Protein AF-A0A7S2Q567-F1 (afdb_monomer_lite)

Foldseek 3Di:
DVPPLCPQQLLVLQQPAAPVCPVVSVVSNLVSCLVPVVCLVSVVVVVVVCPPCVRGDVSSVVLSVVSVVLLVQLVDPCQLPDADPVRDGPLVVCVVVVHRNSSNVSSVD

pLDDT: mean 85.11, std 14.7, range [43.78, 97.81]

Sequence (109 aa):
SEEGMDSYPLIRACLETNRLNLSSGLEVINLLYNAYPEAIVNAQALFRRGIDNSRFVNGVEDFIVQQLRYAAQASNLQLVRTQDGNGRLPLHHALEEDAPLGAIKLLVQ

Radius of gyration: 14.7 Å; chains: 1; bounding box: 45×24×38 Å

Secondary structure (DSSP, 8-state):
-GGGTTTSHHHHHHHH--TTTHHHHHHHHHHHHHH-GGGHHHHHHHHHTT--GGGS-HHHHHHHHHHHHHHHHHT-HHHHH---TTS--HHHHHHHTT--HHHHHHHH-

Structure (mmCIF, N/CA/C/O backbone):
data_AF-A0A7S2Q567-F1
#
_entry.id   AF-A0A7S2Q567-F1
#
loop_
_atom_site.group_PDB
_atom_site.id
_atom_site.type_symbol
_atom_site.label_atom_id
_atom_site.label_alt_id
_atom_site.label_comp_id
_atom_site.label_asym_id
_atom_site.label_entity_id
_atom_site.label_seq_id
_atom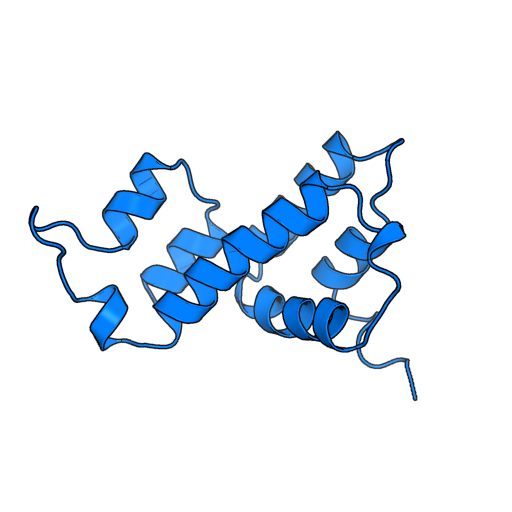_site.pdbx_PDB_ins_code
_atom_site.Cartn_x
_atom_site.Cartn_y
_atom_site.Cartn_z
_atom_site.occupancy
_atom_site.B_iso_or_equiv
_atom_site.auth_seq_id
_atom_site.auth_comp_id
_atom_site.auth_asym_id
_atom_site.auth_atom_id
_atom_site.pdbx_PDB_model_num
ATOM 1 N N . SER A 1 1 ? 25.841 -7.844 6.256 1.00 43.78 1 SER A N 1
ATOM 2 C CA . SER A 1 1 ? 25.501 -8.541 5.002 1.00 43.78 1 SER A CA 1
ATOM 3 C C . SER A 1 1 ? 24.214 -7.934 4.478 1.00 43.78 1 SER A C 1
ATOM 5 O O . SER A 1 1 ? 23.210 -7.973 5.176 1.00 43.78 1 SER A O 1
ATOM 7 N N . GLU A 1 2 ? 24.261 -7.285 3.316 1.00 45.97 2 GLU A N 1
ATOM 8 C CA . GLU A 1 2 ? 23.108 -6.613 2.683 1.00 45.97 2 GLU A CA 1
ATOM 9 C C . GLU A 1 2 ? 22.061 -7.600 2.123 1.00 45.97 2 GLU A C 1
ATOM 11 O O . GLU A 1 2 ? 20.944 -7.206 1.815 1.00 45.97 2 GLU A O 1
ATOM 16 N N . GLU A 1 3 ? 22.370 -8.900 2.119 1.00 45.81 3 GLU A N 1
ATOM 17 C CA . GLU A 1 3 ? 21.567 -9.997 1.548 1.00 45.81 3 GLU A CA 1
ATOM 18 C C . GLU A 1 3 ? 20.214 -10.289 2.236 1.00 45.81 3 GLU A C 1
ATOM 20 O O . GLU A 1 3 ? 19.456 -11.135 1.771 1.00 45.81 3 GLU A O 1
ATOM 25 N N . GLY A 1 4 ? 19.878 -9.617 3.341 1.00 56.69 4 GLY A N 1
ATOM 26 C CA . GLY A 1 4 ? 18.680 -9.939 4.131 1.00 56.69 4 GLY A CA 1
ATOM 27 C C . GLY A 1 4 ? 17.386 -9.217 3.731 1.00 56.69 4 GLY A C 1
ATOM 28 O O . GLY A 1 4 ? 16.321 -9.631 4.180 1.00 56.69 4 GLY A O 1
ATOM 29 N N . MET A 1 5 ? 17.458 -8.132 2.949 1.00 52.12 5 MET A N 1
ATOM 30 C CA . MET A 1 5 ? 16.312 -7.237 2.679 1.00 52.12 5 MET A CA 1
ATOM 31 C C . MET A 1 5 ? 15.845 -7.283 1.212 1.00 52.12 5 MET A C 1
ATOM 33 O O . MET A 1 5 ? 14.647 -7.194 0.952 1.00 52.12 5 MET A O 1
ATOM 37 N N . ASP A 1 6 ? 16.759 -7.552 0.273 1.00 53.62 6 ASP A N 1
ATOM 38 C CA . ASP A 1 6 ? 16.472 -7.771 -1.160 1.00 53.62 6 ASP A CA 1
ATOM 39 C C . ASP A 1 6 ? 15.771 -9.116 -1.455 1.00 53.62 6 ASP A C 1
ATOM 41 O O . ASP A 1 6 ? 15.483 -9.460 -2.611 1.00 53.62 6 ASP A O 1
ATOM 45 N N . SER A 1 7 ? 15.522 -9.901 -0.405 1.00 64.06 7 SER A N 1
ATOM 46 C CA . SER A 1 7 ? 14.850 -11.202 -0.417 1.00 64.06 7 SER A CA 1
ATOM 47 C C . SER A 1 7 ? 13.326 -11.100 -0.299 1.00 64.06 7 SER A C 1
ATOM 49 O O . SER A 1 7 ? 12.637 -12.086 -0.554 1.00 64.06 7 SER A O 1
ATOM 51 N N . TYR A 1 8 ? 12.773 -9.926 0.028 1.00 80.00 8 TYR A N 1
ATOM 52 C CA . TYR A 1 8 ? 11.325 -9.726 0.055 1.00 80.00 8 TYR A CA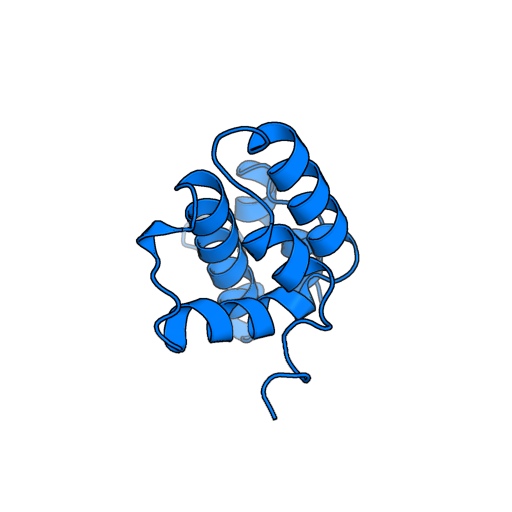 1
ATOM 53 C C . TYR A 1 8 ? 10.803 -9.378 -1.350 1.00 80.00 8 TYR A C 1
ATOM 55 O O . TYR A 1 8 ? 11.203 -8.354 -1.911 1.00 80.00 8 TYR A O 1
ATOM 63 N N . PRO A 1 9 ? 9.874 -10.168 -1.924 1.00 89.94 9 PRO A N 1
ATOM 64 C CA . PRO A 1 9 ? 9.386 -9.950 -3.287 1.00 89.94 9 PRO A CA 1
ATOM 65 C C . PRO A 1 9 ? 8.828 -8.544 -3.535 1.00 89.94 9 PRO A C 1
ATOM 67 O O . PRO A 1 9 ? 9.123 -7.943 -4.563 1.00 89.94 9 PRO A O 1
ATOM 70 N N . LEU A 1 10 ? 8.072 -7.999 -2.573 1.00 90.06 10 LEU A N 1
ATOM 71 C CA . LEU A 1 10 ? 7.507 -6.648 -2.652 1.00 90.06 10 LEU A CA 1
ATOM 72 C C . LEU A 1 10 ? 8.608 -5.580 -2.774 1.00 90.06 10 LEU A C 1
ATOM 74 O O . LEU A 1 10 ? 8.535 -4.703 -3.624 1.00 90.06 10 LEU A O 1
ATOM 78 N N . ILE A 1 11 ? 9.656 -5.699 -1.957 1.00 85.56 11 ILE A N 1
ATOM 79 C CA . ILE A 1 11 ? 10.806 -4.785 -1.918 1.00 85.56 11 ILE A CA 1
ATOM 80 C C . ILE A 1 11 ? 11.549 -4.802 -3.246 1.00 85.56 11 ILE A C 1
ATOM 82 O O . ILE A 1 11 ? 11.809 -3.749 -3.826 1.00 85.56 11 ILE A O 1
ATOM 86 N N . ARG A 1 12 ? 11.826 -6.000 -3.764 1.00 87.12 12 ARG A N 1
ATOM 87 C CA . ARG A 1 12 ? 12.464 -6.169 -5.067 1.00 87.12 12 ARG A CA 1
ATOM 88 C C . ARG A 1 12 ? 11.628 -5.547 -6.185 1.00 87.12 12 ARG A C 1
ATOM 90 O O . ARG A 1 12 ? 12.176 -4.815 -6.999 1.00 87.12 12 ARG A O 1
ATOM 97 N N . ALA A 1 13 ? 10.315 -5.776 -6.203 1.00 91.06 13 ALA A N 1
ATOM 98 C CA . ALA A 1 13 ? 9.434 -5.182 -7.208 1.00 91.06 13 ALA A CA 1
ATOM 99 C C . ALA A 1 13 ? 9.465 -3.643 -7.173 1.00 91.06 13 ALA A C 1
ATOM 101 O O . ALA A 1 13 ? 9.526 -3.009 -8.226 1.00 91.06 13 ALA A O 1
ATOM 102 N N . CYS A 1 14 ? 9.503 -3.040 -5.981 1.00 88.25 14 CYS A N 1
ATOM 103 C CA . CYS A 1 14 ? 9.653 -1.592 -5.835 1.00 88.25 14 CYS A CA 1
ATOM 104 C C . CYS A 1 14 ? 10.986 -1.077 -6.399 1.00 88.25 14 CYS A C 1
ATOM 106 O O . CYS A 1 14 ? 10.993 -0.049 -7.068 1.00 88.25 14 CYS A O 1
ATOM 108 N N . LEU A 1 15 ? 12.096 -1.782 -6.153 1.00 85.00 15 LEU A N 1
ATOM 109 C CA . LEU A 1 15 ? 13.434 -1.385 -6.617 1.00 85.00 15 LEU A CA 1
ATOM 110 C C . LEU A 1 15 ? 13.627 -1.542 -8.136 1.00 85.00 15 LEU A C 1
ATOM 112 O O . LEU A 1 15 ? 14.356 -0.761 -8.743 1.00 85.00 15 LEU A O 1
ATOM 116 N N . GLU A 1 16 ? 12.983 -2.538 -8.747 1.00 88.12 16 GLU A N 1
ATOM 117 C CA . GLU A 1 16 ? 13.072 -2.823 -10.191 1.00 88.12 16 GLU A CA 1
ATOM 118 C C . GLU A 1 16 ? 12.115 -1.961 -11.038 1.00 88.12 16 GLU A C 1
ATOM 120 O O . GLU A 1 16 ? 12.269 -1.835 -12.262 1.00 88.12 16 GLU A O 1
ATOM 125 N N . THR A 1 17 ? 11.110 -1.353 -10.401 1.00 89.56 17 THR A N 1
ATOM 126 C CA . THR A 1 17 ? 10.144 -0.491 -11.085 1.00 89.56 17 THR A CA 1
ATOM 127 C C . THR A 1 17 ? 10.761 0.874 -11.384 1.00 89.56 17 THR A C 1
ATOM 129 O O . THR A 1 17 ? 11.216 1.596 -10.502 1.00 89.56 17 THR A O 1
ATOM 132 N N . ASN A 1 18 ? 10.744 1.251 -12.657 1.00 88.12 18 ASN A N 1
ATOM 133 C CA . ASN A 1 18 ? 11.291 2.489 -13.188 1.00 88.12 18 ASN A CA 1
ATOM 134 C C . ASN A 1 18 ? 10.320 3.127 -14.199 1.00 88.12 18 ASN A C 1
ATOM 136 O O . ASN A 1 18 ? 9.217 2.639 -14.443 1.00 88.12 18 ASN A O 1
ATOM 140 N N . ARG A 1 19 ? 10.709 4.265 -14.789 1.00 87.25 19 ARG A N 1
ATOM 141 C CA . ARG A 1 19 ? 9.806 5.059 -15.645 1.00 87.25 19 ARG A CA 1
ATOM 142 C C . ARG A 1 19 ? 9.303 4.293 -16.874 1.00 87.25 19 ARG A C 1
ATOM 144 O O . ARG A 1 19 ? 8.224 4.607 -17.360 1.00 87.25 19 ARG A O 1
ATOM 151 N N . LEU A 1 20 ? 10.059 3.311 -17.368 1.00 90.44 20 LEU A N 1
ATOM 152 C CA . LEU A 1 20 ? 9.718 2.555 -18.576 1.00 90.44 20 LEU A CA 1
ATOM 153 C C . LEU A 1 20 ? 8.697 1.442 -18.317 1.00 90.44 20 LEU A C 1
ATOM 155 O O . LEU A 1 20 ? 8.006 1.033 -19.243 1.00 90.44 20 LEU A O 1
ATOM 159 N N . ASN A 1 21 ? 8.601 0.948 -17.080 1.00 92.69 21 ASN A N 1
ATOM 160 C CA . ASN A 1 21 ? 7.736 -0.175 -16.710 1.00 92.69 21 ASN A CA 1
ATOM 161 C C . ASN A 1 21 ? 6.775 0.168 -15.558 1.00 92.69 21 A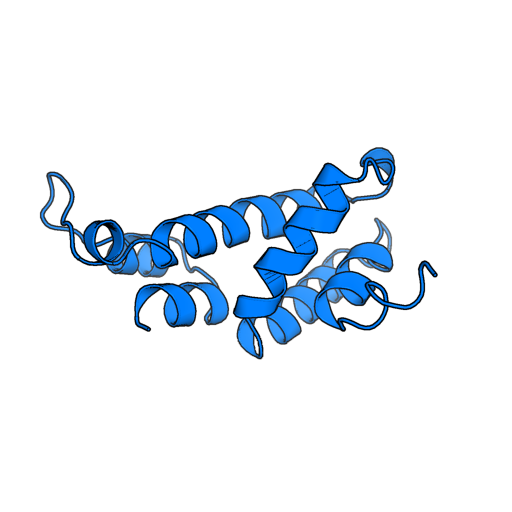SN A C 1
ATOM 163 O O . ASN A 1 21 ? 6.237 -0.746 -14.937 1.00 92.69 21 ASN A O 1
ATOM 167 N N . LEU A 1 22 ? 6.535 1.460 -15.290 1.00 91.12 22 LEU A N 1
ATOM 168 C CA . LEU A 1 22 ? 5.777 1.931 -14.126 1.00 91.12 22 LEU A CA 1
ATOM 169 C C . LEU A 1 22 ? 4.409 1.253 -13.984 1.00 91.12 22 LEU A C 1
ATOM 171 O O . LEU A 1 22 ? 4.093 0.772 -12.904 1.00 91.12 22 LEU A O 1
ATOM 175 N N . SER A 1 23 ? 3.620 1.182 -15.062 1.00 93.69 23 SER A N 1
ATOM 176 C CA . SER A 1 23 ? 2.272 0.589 -15.018 1.00 93.69 23 SER A CA 1
ATOM 177 C C . SER A 1 23 ? 2.318 -0.880 -14.593 1.00 93.69 23 SER A C 1
ATOM 179 O O . SER A 1 23 ? 1.729 -1.256 -13.585 1.00 93.69 23 SER A O 1
ATOM 181 N N . SER A 1 24 ? 3.092 -1.700 -15.308 1.00 96.19 24 SER A N 1
ATOM 182 C CA . SER A 1 24 ? 3.266 -3.122 -14.988 1.00 96.19 24 SER A CA 1
ATOM 183 C C . SER A 1 24 ? 3.942 -3.344 -13.632 1.00 96.19 24 SER A C 1
ATOM 185 O O . SER A 1 24 ? 3.630 -4.299 -12.927 1.00 96.19 24 SER A O 1
ATOM 187 N N . GLY A 1 25 ? 4.864 -2.460 -13.244 1.00 95.12 25 GLY A N 1
ATOM 188 C CA . GLY A 1 25 ? 5.537 -2.511 -11.952 1.00 95.12 25 GLY A CA 1
ATOM 189 C C . GLY A 1 25 ? 4.557 -2.283 -10.806 1.00 95.12 25 GLY A C 1
ATOM 190 O O . GLY A 1 25 ? 4.526 -3.075 -9.868 1.00 95.12 25 GLY A O 1
ATOM 191 N N . LEU A 1 26 ? 3.688 -1.273 -10.916 1.00 94.62 26 LEU A N 1
ATOM 192 C CA . LEU A 1 26 ? 2.629 -1.014 -9.940 1.00 94.62 26 LEU A CA 1
ATOM 193 C C . LEU A 1 26 ? 1.621 -2.163 -9.852 1.00 94.62 26 LEU A C 1
ATOM 195 O O . LEU A 1 26 ? 1.203 -2.506 -8.750 1.00 94.62 26 LEU A O 1
ATOM 199 N N . GLU A 1 27 ? 1.273 -2.805 -10.969 1.00 96.81 27 GLU A N 1
ATOM 200 C CA . GLU A 1 27 ? 0.421 -4.003 -10.955 1.00 96.81 27 GLU A CA 1
ATOM 201 C C . GLU A 1 27 ? 1.059 -5.149 -10.157 1.00 96.81 27 GLU A C 1
ATOM 203 O O . GLU A 1 27 ? 0.406 -5.748 -9.298 1.00 96.81 27 GLU A O 1
ATOM 208 N N . VAL A 1 28 ? 2.348 -5.422 -10.382 1.00 96.75 28 VAL A N 1
ATOM 209 C CA . VAL A 1 28 ? 3.094 -6.456 -9.648 1.00 96.75 28 VAL A CA 1
ATOM 210 C C . VAL A 1 28 ? 3.227 -6.099 -8.167 1.00 96.75 28 VAL A C 1
ATOM 212 O O . VAL A 1 28 ? 2.984 -6.948 -7.309 1.00 96.75 28 VAL A O 1
ATOM 215 N N . ILE A 1 29 ? 3.567 -4.847 -7.849 1.00 94.81 29 ILE A N 1
ATOM 216 C CA . ILE A 1 29 ? 3.657 -4.343 -6.472 1.00 94.81 29 ILE A CA 1
ATOM 217 C C . ILE A 1 29 ? 2.310 -4.513 -5.761 1.00 94.81 29 ILE A C 1
ATOM 219 O O . ILE A 1 29 ? 2.264 -5.058 -4.657 1.00 94.81 29 ILE A O 1
ATOM 223 N N . ASN A 1 30 ? 1.210 -4.116 -6.404 1.00 96.38 30 ASN A N 1
ATOM 224 C CA . ASN A 1 30 ? -0.135 -4.247 -5.856 1.00 96.38 30 ASN A CA 1
ATOM 225 C C . ASN A 1 30 ? -0.512 -5.717 -5.626 1.00 96.38 30 ASN A C 1
ATOM 227 O O . ASN A 1 30 ? -1.054 -6.061 -4.577 1.00 96.38 30 ASN A O 1
ATOM 231 N N . LEU A 1 31 ? -0.184 -6.611 -6.564 1.00 97.81 31 LEU A N 1
ATOM 232 C CA . LEU A 1 31 ? -0.435 -8.046 -6.422 1.00 97.81 31 LEU A CA 1
ATOM 233 C C . LEU A 1 31 ? 0.322 -8.645 -5.229 1.00 97.81 31 LEU A C 1
ATOM 235 O O . LEU A 1 31 ? -0.269 -9.362 -4.420 1.00 97.81 31 LEU A O 1
ATOM 239 N N . LEU A 1 32 ? 1.609 -8.319 -5.084 1.00 95.94 32 LEU A N 1
ATOM 240 C CA . LEU A 1 32 ? 2.437 -8.801 -3.975 1.00 95.94 32 LEU A CA 1
ATOM 241 C C . LEU A 1 32 ? 1.971 -8.232 -2.632 1.00 95.94 32 LEU A C 1
ATOM 243 O O . LEU A 1 32 ? 1.905 -8.969 -1.648 1.00 95.94 32 LEU A O 1
ATOM 247 N N . TYR A 1 33 ? 1.589 -6.955 -2.598 1.00 95.62 33 TYR A N 1
ATOM 248 C CA . TYR A 1 33 ? 1.018 -6.319 -1.412 1.00 95.62 33 TYR A CA 1
ATOM 249 C C . TYR A 1 33 ? -0.323 -6.947 -1.012 1.00 95.62 33 TYR A C 1
ATOM 251 O O . TYR A 1 33 ? -0.540 -7.255 0.156 1.00 95.62 33 TYR A O 1
ATOM 259 N N . ASN A 1 34 ? -1.210 -7.217 -1.972 1.00 96.62 34 ASN A N 1
ATOM 260 C CA . ASN A 1 34 ? -2.491 -7.875 -1.704 1.00 96.62 34 ASN A CA 1
ATOM 261 C C . ASN A 1 34 ? -2.322 -9.303 -1.167 1.00 96.62 34 ASN A C 1
ATOM 263 O O . ASN A 1 34 ? -3.177 -9.776 -0.409 1.00 96.62 34 ASN A O 1
ATOM 267 N N . ALA A 1 35 ? -1.248 -9.995 -1.554 1.00 95.62 35 ALA A N 1
ATOM 268 C CA . ALA A 1 35 ? -0.921 -11.327 -1.058 1.00 95.62 35 ALA A CA 1
ATOM 269 C C . ALA A 1 35 ? -0.326 -11.296 0.361 1.00 95.62 35 ALA A C 1
ATOM 271 O O . ALA A 1 35 ? -0.759 -12.085 1.200 1.00 95.62 35 ALA A O 1
ATOM 272 N N . TYR A 1 36 ? 0.608 -10.375 0.629 1.00 93.50 36 TYR A N 1
ATOM 273 C CA . TYR A 1 36 ? 1.376 -10.293 1.879 1.00 93.50 36 TYR A CA 1
ATOM 274 C C . TYR A 1 36 ? 1.508 -8.839 2.370 1.00 93.50 36 TYR A C 1
ATOM 276 O O . TYR A 1 36 ? 2.590 -8.245 2.275 1.00 93.50 36 TYR A O 1
ATOM 284 N N . PRO A 1 37 ? 0.424 -8.225 2.873 1.00 93.75 37 PRO A N 1
ATOM 285 C CA . PRO A 1 37 ? 0.412 -6.798 3.180 1.00 93.75 37 PRO A CA 1
ATOM 286 C C . PRO A 1 37 ? 1.349 -6.404 4.326 1.00 93.75 37 PRO A C 1
ATOM 288 O O . PRO A 1 37 ? 1.861 -5.288 4.341 1.00 93.75 37 PRO A O 1
ATOM 291 N N . GLU A 1 38 ? 1.653 -7.317 5.247 1.00 90.19 38 GLU A N 1
ATOM 292 C CA . GLU A 1 38 ? 2.565 -7.102 6.374 1.00 90.19 38 GLU A CA 1
ATOM 293 C C . GLU A 1 38 ? 4.002 -6.801 5.908 1.00 90.19 38 GLU A C 1
ATOM 295 O O . GLU A 1 38 ? 4.762 -6.119 6.601 1.00 90.19 38 GLU A O 1
ATOM 300 N N . ALA A 1 39 ? 4.372 -7.233 4.694 1.00 88.81 39 ALA A N 1
ATOM 301 C CA . ALA A 1 39 ? 5.683 -6.962 4.105 1.00 88.81 39 ALA A CA 1
ATOM 302 C C . ALA A 1 39 ? 5.945 -5.460 3.883 1.00 88.81 39 ALA A C 1
ATOM 304 O O . ALA A 1 39 ? 7.105 -5.053 3.768 1.00 88.81 39 ALA A O 1
ATOM 305 N N . ILE A 1 40 ? 4.900 -4.621 3.870 1.00 89.44 40 ILE A N 1
ATOM 306 C CA . ILE A 1 40 ? 5.026 -3.169 3.701 1.00 89.44 40 ILE A CA 1
ATOM 307 C C . ILE A 1 40 ? 5.839 -2.511 4.823 1.00 89.44 40 ILE A C 1
ATOM 309 O O . ILE A 1 40 ? 6.538 -1.529 4.585 1.00 89.44 40 ILE A O 1
ATOM 313 N N . VAL A 1 41 ? 5.828 -3.079 6.035 1.00 82.75 41 VAL A N 1
ATOM 314 C CA . VAL A 1 41 ? 6.599 -2.554 7.175 1.00 82.75 41 VAL A CA 1
ATOM 315 C C . VAL A 1 41 ? 8.103 -2.631 6.896 1.00 82.75 41 VAL A C 1
ATOM 317 O O . VAL A 1 41 ? 8.853 -1.725 7.256 1.00 82.75 41 VAL A O 1
ATOM 320 N N . ASN A 1 42 ? 8.545 -3.655 6.159 1.00 77.25 42 ASN A N 1
ATOM 321 C CA . ASN A 1 42 ? 9.931 -3.765 5.706 1.00 77.25 42 ASN A CA 1
ATOM 322 C C . ASN A 1 42 ? 10.246 -2.769 4.579 1.00 77.25 42 ASN A C 1
ATOM 324 O O . ASN A 1 42 ? 11.381 -2.309 4.474 1.00 77.25 42 ASN A O 1
ATOM 328 N N . ALA A 1 43 ? 9.250 -2.366 3.780 1.00 70.81 43 ALA A N 1
ATOM 329 C CA . ALA A 1 43 ? 9.423 -1.340 2.749 1.00 70.81 43 ALA A CA 1
ATOM 330 C C . ALA A 1 43 ? 9.720 0.029 3.356 1.00 70.81 43 ALA A C 1
ATOM 332 O O . ALA A 1 43 ? 10.543 0.766 2.824 1.00 70.81 43 ALA A O 1
ATOM 333 N N . GLN A 1 44 ? 9.163 0.330 4.532 1.00 66.62 44 GLN A N 1
ATOM 334 C CA . GLN A 1 44 ? 9.519 1.530 5.291 1.00 66.62 44 GLN A CA 1
ATOM 335 C C . GLN A 1 44 ? 11.026 1.624 5.584 1.00 66.62 44 GLN A C 1
ATOM 337 O O . GLN A 1 44 ? 11.588 2.722 5.618 1.00 66.62 44 GLN A O 1
ATOM 342 N N . ALA A 1 45 ? 11.694 0.483 5.791 1.00 65.31 45 ALA A N 1
ATOM 343 C CA . ALA A 1 45 ? 13.126 0.442 6.057 1.00 65.31 45 ALA A CA 1
ATOM 344 C C . ALA A 1 45 ? 13.969 0.821 4.826 1.00 65.31 45 ALA A C 1
ATOM 346 O O . ALA A 1 45 ? 15.066 1.345 5.010 1.00 65.31 45 ALA A O 1
ATOM 347 N N . LEU A 1 46 ? 13.462 0.641 3.597 1.00 66.00 46 LEU A N 1
ATOM 348 C CA . LEU A 1 46 ? 14.134 1.115 2.379 1.00 66.00 46 LEU A CA 1
ATOM 349 C C . LEU A 1 46 ? 14.273 2.642 2.383 1.00 66.00 46 LEU A C 1
ATOM 351 O O . LEU A 1 46 ? 15.376 3.160 2.222 1.00 66.00 46 LEU A O 1
ATOM 355 N N . PHE A 1 47 ? 13.174 3.355 2.653 1.00 62.91 47 PHE A N 1
ATOM 356 C CA . PHE A 1 47 ? 13.139 4.824 2.637 1.00 62.91 47 PHE A CA 1
ATOM 357 C C . PHE A 1 47 ? 13.937 5.444 3.789 1.00 62.91 47 PHE A C 1
ATOM 359 O O . PHE A 1 47 ? 14.580 6.477 3.625 1.00 62.91 47 PHE A O 1
ATOM 366 N N . ARG A 1 48 ? 13.956 4.801 4.966 1.00 61.41 48 ARG A N 1
ATOM 367 C CA . ARG A 1 48 ? 14.739 5.284 6.120 1.00 61.41 48 ARG A CA 1
ATOM 368 C C . ARG A 1 48 ? 16.249 5.129 5.945 1.00 61.41 48 ARG A C 1
ATOM 370 O O . ARG A 1 48 ? 16.998 5.850 6.597 1.00 61.41 48 ARG A O 1
ATOM 377 N N . ARG A 1 49 ? 16.708 4.185 5.115 1.00 56.59 49 ARG A N 1
ATOM 378 C CA . ARG A 1 49 ? 18.140 3.887 4.933 1.00 56.59 49 ARG A CA 1
ATOM 379 C C . ARG A 1 49 ? 18.834 4.783 3.908 1.00 56.59 49 ARG A C 1
ATOM 381 O O . ARG A 1 49 ? 20.021 4.592 3.671 1.00 56.59 49 ARG A O 1
ATOM 388 N N . GLY A 1 50 ? 18.131 5.763 3.338 1.00 51.25 50 GLY A N 1
ATOM 389 C CA . GLY A 1 50 ? 18.733 6.708 2.402 1.00 51.25 50 GLY A CA 1
ATOM 390 C C . GLY A 1 50 ? 19.158 6.056 1.089 1.00 51.25 50 GLY A C 1
ATOM 391 O O . GLY A 1 50 ? 20.111 6.524 0.469 1.00 51.25 50 GLY A O 1
ATOM 392 N N . ILE A 1 51 ? 18.466 4.987 0.657 1.00 56.22 51 ILE A N 1
ATOM 393 C CA . ILE A 1 51 ? 18.486 4.640 -0.768 1.00 56.22 51 ILE A CA 1
ATOM 394 C C . ILE A 1 51 ? 18.025 5.897 -1.492 1.00 56.22 51 ILE A C 1
ATOM 396 O O . ILE A 1 51 ? 17.000 6.462 -1.126 1.00 56.22 51 ILE A O 1
ATOM 400 N N . ASP A 1 52 ? 18.831 6.368 -2.438 1.00 55.66 52 ASP A N 1
ATOM 401 C CA . ASP A 1 52 ? 18.575 7.605 -3.159 1.00 55.66 52 ASP A CA 1
ATOM 402 C C . ASP A 1 52 ? 17.150 7.586 -3.735 1.00 55.66 52 ASP A C 1
ATOM 404 O O . ASP A 1 52 ? 16.866 6.888 -4.715 1.00 55.66 52 ASP A O 1
ATOM 408 N N . ASN A 1 53 ? 16.247 8.332 -3.086 1.00 55.12 53 ASN A N 1
ATOM 409 C CA . ASN A 1 53 ? 14.829 8.404 -3.435 1.00 55.12 53 ASN A CA 1
ATOM 410 C C . ASN A 1 53 ? 14.634 8.907 -4.875 1.00 55.12 53 ASN A C 1
ATOM 412 O O . 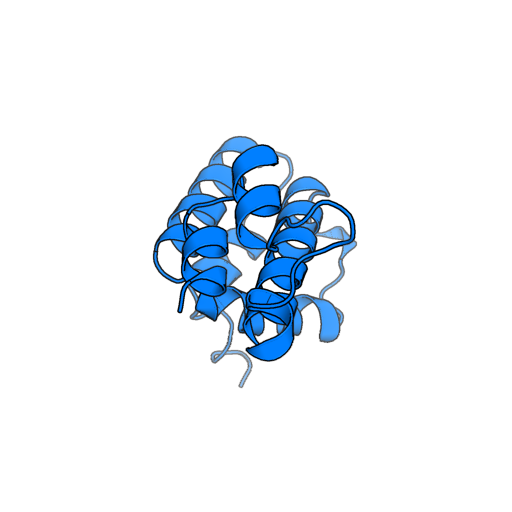ASN A 1 53 ? 13.573 8.700 -5.451 1.00 55.12 53 ASN A O 1
ATOM 416 N N . SER A 1 54 ? 15.678 9.476 -5.498 1.00 55.75 54 SER A N 1
ATOM 417 C CA . SER A 1 54 ? 15.699 9.826 -6.921 1.00 55.75 54 SER A CA 1
ATOM 418 C C . SER A 1 54 ? 15.442 8.638 -7.865 1.00 55.75 54 SER A C 1
ATOM 420 O O . SER A 1 54 ? 15.066 8.850 -9.023 1.00 55.75 54 SER A O 1
ATOM 422 N N . ARG A 1 55 ? 15.641 7.394 -7.394 1.00 56.78 55 ARG A N 1
ATOM 423 C CA . ARG A 1 55 ? 15.396 6.168 -8.173 1.00 56.78 55 ARG A CA 1
ATOM 424 C C . ARG A 1 55 ? 13.938 5.727 -8.161 1.00 56.78 55 ARG A C 1
ATOM 426 O O . ARG A 1 55 ? 13.522 5.075 -9.119 1.00 56.78 55 ARG A O 1
ATOM 433 N N . PHE A 1 56 ? 13.167 6.076 -7.131 1.00 61.56 56 PHE A N 1
ATOM 434 C CA . PHE A 1 56 ? 11.744 5.771 -7.136 1.00 61.56 56 PHE A CA 1
ATOM 435 C C . PHE A 1 56 ? 11.046 6.695 -8.123 1.00 61.56 56 PHE A C 1
ATOM 437 O O . PHE A 1 56 ? 11.184 7.916 -8.105 1.00 61.56 56 PHE A O 1
ATOM 444 N N . VAL A 1 57 ? 10.289 6.095 -9.033 1.00 68.94 57 VAL A N 1
ATOM 445 C CA . VAL A 1 57 ? 9.316 6.864 -9.800 1.00 68.94 57 VAL A CA 1
ATOM 446 C C . VAL A 1 57 ? 8.214 7.257 -8.830 1.00 68.94 57 VAL A C 1
ATOM 448 O O . VAL A 1 57 ? 7.755 6.389 -8.091 1.00 68.94 57 VAL A O 1
ATOM 451 N N . ASN A 1 58 ? 7.775 8.518 -8.861 1.00 76.62 58 ASN A N 1
ATOM 452 C CA . ASN A 1 58 ? 6.804 9.082 -7.913 1.00 76.62 58 ASN A CA 1
ATOM 453 C C . ASN A 1 58 ? 5.634 8.129 -7.593 1.00 76.62 58 ASN A C 1
ATOM 455 O O . ASN A 1 58 ? 5.302 7.947 -6.433 1.00 76.62 58 ASN A O 1
ATOM 459 N N . GLY A 1 59 ? 5.096 7.410 -8.588 1.00 83.81 59 GLY A N 1
ATOM 460 C CA . GLY A 1 59 ? 4.000 6.457 -8.368 1.00 83.81 59 GLY A CA 1
ATOM 461 C C . GLY A 1 59 ? 4.307 5.291 -7.412 1.00 83.81 59 GLY A C 1
ATOM 462 O O . GLY A 1 59 ? 3.410 4.840 -6.707 1.00 83.81 59 GLY A O 1
ATOM 463 N N . VAL A 1 60 ? 5.549 4.794 -7.353 1.00 87.75 60 VAL A N 1
ATOM 464 C CA . VAL A 1 60 ? 5.942 3.730 -6.406 1.00 87.75 60 VAL A CA 1
ATOM 465 C C . VAL A 1 60 ? 6.059 4.290 -4.993 1.00 87.75 60 VAL A C 1
ATOM 467 O O . VAL A 1 60 ? 5.593 3.662 -4.045 1.00 87.75 60 VAL A O 1
ATOM 470 N N . GLU A 1 61 ? 6.660 5.470 -4.846 1.00 85.12 61 GLU A N 1
ATOM 471 C CA . GLU A 1 61 ? 6.768 6.144 -3.551 1.00 85.12 61 GLU A CA 1
ATOM 472 C C . GLU A 1 61 ? 5.380 6.482 -2.995 1.00 85.12 61 GLU A C 1
ATOM 474 O O . GLU A 1 61 ? 5.073 6.097 -1.867 1.00 85.12 61 GLU A O 1
ATOM 479 N N . ASP A 1 62 ? 4.515 7.087 -3.815 1.00 87.62 62 ASP A N 1
ATOM 480 C CA . ASP A 1 62 ? 3.132 7.420 -3.460 1.00 87.62 62 ASP A CA 1
ATOM 481 C C . ASP A 1 62 ? 2.363 6.176 -2.999 1.00 87.62 62 ASP A C 1
ATOM 483 O O . ASP A 1 62 ? 1.695 6.196 -1.960 1.00 87.62 62 ASP A O 1
ATOM 487 N N . PHE A 1 63 ? 2.510 5.062 -3.728 1.00 91.25 63 PHE A N 1
ATOM 488 C CA . PHE A 1 63 ? 1.903 3.792 -3.345 1.00 91.25 63 PHE A CA 1
ATOM 489 C C . PHE A 1 63 ? 2.376 3.343 -1.958 1.00 91.25 63 PHE A C 1
ATOM 491 O O . PHE A 1 63 ? 1.543 3.070 -1.090 1.00 91.25 63 PHE A O 1
ATOM 498 N N . ILE A 1 64 ? 3.692 3.283 -1.715 1.00 89.25 64 ILE A N 1
ATOM 499 C CA . ILE A 1 64 ? 4.223 2.795 -0.436 1.00 89.25 64 ILE A CA 1
ATOM 500 C C . ILE A 1 64 ? 3.849 3.724 0.718 1.00 89.25 64 ILE A C 1
ATOM 502 O O . ILE A 1 64 ? 3.425 3.239 1.769 1.00 89.25 64 ILE A O 1
ATOM 506 N N . VAL A 1 65 ? 3.959 5.041 0.538 1.00 87.94 65 VAL A N 1
ATOM 507 C CA . VAL A 1 65 ? 3.576 6.023 1.560 1.00 87.94 65 VAL A CA 1
ATOM 508 C C . VAL A 1 65 ? 2.107 5.856 1.932 1.00 87.94 65 VAL A C 1
ATOM 510 O O . VAL A 1 65 ? 1.791 5.796 3.122 1.00 87.94 65 VAL A O 1
ATOM 513 N N . GLN A 1 66 ? 1.216 5.708 0.948 1.00 91.94 66 GLN A N 1
ATOM 514 C CA . GLN A 1 66 ? -0.201 5.473 1.213 1.00 91.94 66 GLN A CA 1
ATOM 515 C C . GLN A 1 66 ? -0.422 4.159 1.976 1.00 91.94 66 GLN A C 1
ATOM 517 O O . GLN A 1 66 ? -1.100 4.160 3.004 1.00 91.94 66 GLN A O 1
ATOM 522 N N . GLN A 1 67 ? 0.194 3.050 1.553 1.00 93.31 67 GLN A N 1
ATOM 523 C CA . GLN A 1 67 ? 0.004 1.756 2.223 1.00 93.31 67 GLN A CA 1
ATOM 524 C C . GLN A 1 67 ? 0.588 1.724 3.645 1.00 93.31 67 GLN A C 1
ATOM 526 O O . GLN A 1 67 ? 0.035 1.076 4.538 1.00 93.31 67 GLN A O 1
ATOM 531 N N . LEU A 1 68 ? 1.668 2.468 3.903 1.00 91.56 68 LEU A N 1
ATOM 532 C CA . LEU A 1 68 ? 2.231 2.620 5.245 1.00 91.56 68 LEU A CA 1
ATOM 533 C C . LEU A 1 68 ? 1.285 3.344 6.208 1.00 91.56 68 LEU A C 1
ATOM 535 O O . LEU A 1 68 ? 1.330 3.069 7.408 1.00 91.56 68 LEU A O 1
ATOM 539 N N . ARG A 1 69 ? 0.409 4.230 5.715 1.00 91.25 69 ARG A N 1
ATOM 540 C CA . ARG A 1 69 ? -0.615 4.878 6.552 1.00 91.25 69 ARG A CA 1
ATOM 541 C C . ARG A 1 69 ? -1.622 3.855 7.068 1.00 91.25 69 ARG A C 1
ATOM 543 O O . ARG A 1 69 ? -1.883 3.841 8.270 1.00 91.25 69 ARG A O 1
ATOM 550 N N . TYR A 1 70 ? -2.104 2.957 6.207 1.00 93.88 70 TYR A N 1
ATOM 551 C CA . TYR A 1 70 ? -2.999 1.878 6.634 1.00 93.88 70 TYR A CA 1
ATOM 552 C C . TYR A 1 70 ? -2.310 0.914 7.601 1.00 93.88 70 TYR A C 1
ATOM 554 O O . TYR A 1 70 ? -2.896 0.562 8.620 1.00 93.88 70 TYR A O 1
ATOM 562 N N . ALA A 1 71 ? -1.047 0.549 7.355 1.00 93.06 71 ALA A N 1
ATOM 563 C CA . ALA A 1 71 ? -0.284 -0.295 8.278 1.00 93.06 71 ALA A CA 1
ATOM 564 C C . ALA A 1 71 ? -0.107 0.360 9.661 1.00 93.06 71 ALA A C 1
ATOM 566 O O . ALA A 1 71 ? -0.270 -0.294 10.691 1.00 93.06 71 ALA A O 1
ATOM 567 N N . ALA A 1 72 ? 0.173 1.666 9.701 1.00 90.94 72 ALA A N 1
ATOM 568 C CA . ALA A 1 72 ? 0.259 2.414 10.951 1.00 90.94 72 ALA A CA 1
ATOM 569 C C . ALA A 1 72 ? -1.088 2.453 11.691 1.00 90.94 72 ALA A C 1
ATOM 571 O O . ALA A 1 72 ? -1.123 2.236 12.901 1.00 90.94 72 ALA A O 1
ATOM 572 N N . GLN A 1 73 ? -2.197 2.675 10.979 1.00 91.56 73 GLN A N 1
ATOM 573 C CA . GLN A 1 73 ? -3.540 2.620 11.567 1.00 91.56 73 GLN A CA 1
ATOM 574 C C . GLN A 1 73 ? -3.852 1.226 12.127 1.00 91.56 73 GLN A C 1
ATOM 576 O O . GLN A 1 73 ? -4.264 1.118 13.280 1.00 91.56 73 GLN A O 1
ATOM 581 N N . ALA A 1 74 ? -3.585 0.176 11.348 1.00 92.94 74 ALA A N 1
ATOM 582 C CA . ALA A 1 74 ? -3.790 -1.220 11.728 1.00 92.94 74 ALA A CA 1
ATOM 583 C C . ALA A 1 74 ? -2.974 -1.639 12.959 1.00 92.94 74 ALA A C 1
ATOM 585 O O . ALA A 1 74 ? -3.444 -2.418 13.783 1.00 92.94 74 ALA A O 1
ATOM 586 N N . SER A 1 75 ? -1.780 -1.067 13.147 1.00 91.69 75 SER A N 1
ATOM 587 C CA . SER A 1 75 ? -0.941 -1.350 14.320 1.00 91.69 75 SER A CA 1
ATOM 588 C C . SER A 1 75 ? -1.550 -0.907 15.661 1.00 91.69 75 SER A C 1
ATOM 590 O O . SER A 1 75 ? -1.049 -1.287 16.720 1.00 91.69 75 SER A O 1
ATOM 592 N N . ASN A 1 76 ? -2.635 -0.123 15.642 1.00 92.00 76 ASN A N 1
ATOM 593 C CA . ASN A 1 76 ? -3.330 0.338 16.836 1.00 92.00 76 ASN A CA 1
ATOM 594 C C . ASN A 1 76 ? -4.812 -0.067 16.809 1.00 92.00 76 ASN A C 1
ATOM 596 O O . ASN A 1 76 ? -5.650 0.592 16.193 1.00 92.00 76 ASN A O 1
ATOM 600 N N . LEU A 1 77 ? -5.145 -1.108 17.580 1.00 89.69 77 LEU A N 1
ATOM 601 C CA . LEU A 1 77 ? -6.503 -1.656 17.686 1.00 89.69 77 LEU A CA 1
ATOM 602 C C . LEU A 1 77 ? -7.571 -0.628 18.090 1.00 89.69 77 LEU A C 1
ATOM 604 O O . LEU A 1 77 ? -8.737 -0.775 17.724 1.00 89.69 77 LEU A O 1
ATOM 608 N N . GLN A 1 78 ? -7.200 0.407 18.850 1.00 90.88 78 GLN A N 1
ATOM 609 C CA . GLN A 1 78 ? -8.146 1.464 19.205 1.00 90.88 78 GLN A CA 1
ATOM 610 C C . GLN A 1 78 ? -8.483 2.327 17.988 1.00 90.88 78 GLN A C 1
ATOM 612 O O . GLN A 1 78 ? -9.646 2.666 17.794 1.00 90.88 78 GLN A O 1
ATOM 617 N N . LEU A 1 79 ? -7.505 2.631 17.128 1.00 89.31 79 LEU A N 1
ATOM 618 C CA . LEU A 1 79 ? -7.731 3.452 15.936 1.00 89.31 79 LEU A CA 1
ATOM 619 C C . LEU A 1 79 ? -8.640 2.753 14.925 1.00 89.31 79 LEU A C 1
ATOM 621 O O . LEU A 1 79 ? -9.574 3.378 14.435 1.00 89.31 79 LEU A O 1
ATOM 625 N N . VAL A 1 80 ? -8.435 1.459 14.659 1.00 93.00 80 VAL A N 1
ATOM 626 C CA . VAL A 1 80 ? -9.273 0.709 13.698 1.00 93.00 80 VAL A CA 1
ATOM 627 C C . VAL A 1 80 ? -10.729 0.550 14.149 1.00 93.00 80 VAL A C 1
ATOM 629 O O . VAL A 1 80 ? -11.612 0.365 13.315 1.00 93.00 80 VAL A O 1
ATOM 632 N N . ARG A 1 81 ? -11.001 0.666 15.456 1.00 92.56 81 ARG A N 1
ATOM 633 C CA . ARG A 1 81 ? -12.350 0.569 16.045 1.00 92.56 81 ARG A CA 1
ATOM 634 C C . ARG A 1 81 ? -12.987 1.918 16.366 1.00 92.56 81 ARG A C 1
ATOM 636 O O . ARG A 1 81 ? -14.166 1.957 16.709 1.00 92.56 81 ARG A O 1
ATOM 643 N N . THR A 1 82 ? -12.230 3.008 16.282 1.00 94.12 82 THR A N 1
ATOM 644 C CA . THR A 1 82 ? -12.744 4.344 16.584 1.00 94.12 82 THR A CA 1
ATOM 645 C C . THR A 1 82 ? -13.441 4.906 15.356 1.00 94.12 82 THR A C 1
ATOM 647 O O . THR A 1 82 ? -12.873 4.954 14.266 1.00 94.12 82 THR A O 1
ATOM 650 N N . GLN A 1 83 ? -14.685 5.333 15.540 1.00 95.44 83 GLN A N 1
ATOM 651 C CA . GLN A 1 83 ? -15.433 6.054 14.522 1.00 95.44 83 GLN A CA 1
ATOM 652 C C . GLN A 1 83 ? -15.009 7.525 14.502 1.00 95.44 83 GLN A C 1
ATOM 654 O O . GLN A 1 83 ? -14.737 8.116 15.548 1.00 95.44 83 GLN A O 1
ATOM 659 N N . ASP A 1 84 ? -14.976 8.121 13.315 1.00 93.75 84 ASP A N 1
ATOM 660 C CA . ASP A 1 84 ? -14.840 9.566 13.165 1.00 93.75 84 ASP A CA 1
ATOM 661 C C . ASP A 1 84 ? -16.141 10.312 13.535 1.00 93.75 84 ASP A C 1
ATOM 663 O O . ASP A 1 84 ? -17.137 9.717 13.957 1.00 93.75 84 ASP A O 1
ATOM 667 N N . GLY A 1 85 ? -16.153 11.636 13.351 1.00 95.75 85 GLY A N 1
ATOM 668 C CA . GLY A 1 85 ? -17.324 12.476 13.635 1.00 95.75 85 GLY A CA 1
ATOM 669 C C . GLY A 1 85 ? -18.578 12.144 12.813 1.00 95.75 85 GLY A C 1
ATOM 670 O O . GLY A 1 85 ? -19.667 12.573 13.183 1.00 95.75 85 GLY A O 1
ATOM 671 N N . ASN A 1 86 ? -18.447 11.360 11.739 1.00 95.81 86 ASN A N 1
ATOM 672 C CA . ASN A 1 86 ? -19.550 10.887 10.905 1.00 95.81 86 ASN A CA 1
ATOM 673 C C . ASN A 1 86 ? -19.962 9.443 11.239 1.00 95.81 86 ASN A C 1
ATOM 675 O O . ASN A 1 86 ? -20.755 8.846 10.512 1.00 95.81 86 ASN A O 1
ATOM 679 N N . GLY A 1 87 ? -19.414 8.845 12.303 1.00 96.00 87 GLY A N 1
ATOM 680 C CA . GLY A 1 87 ? -19.682 7.451 12.650 1.00 96.00 87 GLY A CA 1
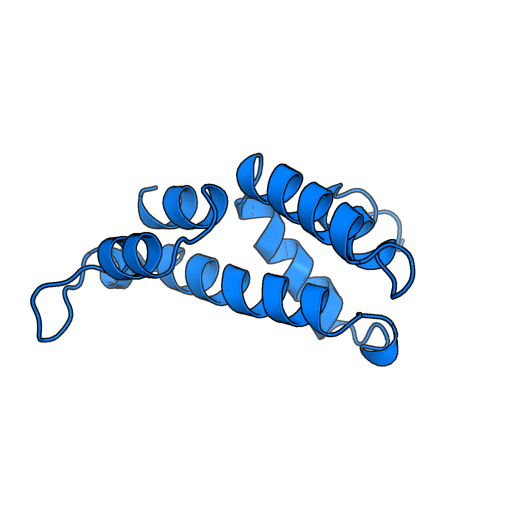ATOM 681 C C . GLY A 1 87 ? -18.930 6.445 11.769 1.00 96.00 87 GLY A C 1
ATOM 682 O O . GLY A 1 87 ? -19.264 5.257 11.777 1.00 96.00 87 GLY A O 1
ATOM 683 N N . ARG A 1 88 ? -17.924 6.872 10.995 1.00 96.62 88 ARG A N 1
ATOM 684 C CA . ARG A 1 88 ? -17.213 6.005 10.047 1.00 96.62 88 ARG A CA 1
ATOM 685 C C . ARG A 1 88 ? -15.909 5.483 10.641 1.00 96.62 88 ARG A C 1
ATOM 687 O O . ARG A 1 88 ? -15.081 6.240 11.132 1.00 96.62 88 ARG A O 1
ATOM 694 N N . LEU A 1 89 ? -15.721 4.168 10.570 1.00 95.75 89 LEU A N 1
ATOM 695 C CA . LEU A 1 89 ? -14.441 3.500 10.852 1.00 95.75 89 LEU A CA 1
ATOM 696 C C . LEU A 1 89 ? -13.419 3.730 9.725 1.00 95.75 89 LEU A C 1
ATOM 698 O O . LEU A 1 89 ? -13.845 3.897 8.578 1.00 95.75 89 LEU A O 1
ATOM 702 N N . PRO A 1 90 ? -12.104 3.593 9.990 1.00 95.00 90 PRO A N 1
ATOM 703 C CA . PRO A 1 90 ? -11.064 3.610 8.955 1.00 95.00 90 PRO A CA 1
ATOM 704 C C . PRO A 1 90 ? -11.343 2.679 7.768 1.00 95.00 90 PRO A C 1
ATOM 706 O O . PRO A 1 90 ? -11.067 3.040 6.628 1.00 95.00 90 PRO A O 1
ATOM 709 N N . LEU A 1 91 ? -11.971 1.523 8.010 1.00 96.19 91 LEU A N 1
ATOM 710 C CA . LEU A 1 91 ? -12.376 0.597 6.951 1.00 96.19 91 LEU A CA 1
ATOM 711 C C . LEU A 1 91 ? -13.366 1.215 5.945 1.00 96.19 91 LEU A C 1
ATOM 713 O O . LEU A 1 91 ? -13.268 0.935 4.756 1.00 96.19 91 LEU A O 1
ATOM 717 N N . HIS A 1 92 ? -14.298 2.070 6.384 1.00 96.31 92 HIS A N 1
ATOM 718 C CA . HIS A 1 92 ? -15.244 2.719 5.465 1.00 96.31 92 HIS A CA 1
ATOM 719 C C . HIS A 1 92 ? -14.542 3.693 4.527 1.00 96.31 92 HIS A C 1
ATOM 721 O O . HIS A 1 92 ? -14.975 3.850 3.392 1.00 96.31 92 HIS A O 1
ATOM 727 N N . HIS A 1 93 ? -13.512 4.380 5.021 1.00 95.31 93 HIS A N 1
ATOM 728 C CA . HIS A 1 93 ? -12.707 5.294 4.213 1.00 95.31 93 HIS A CA 1
ATOM 729 C C . HIS A 1 93 ? -11.860 4.510 3.216 1.00 95.31 93 HIS A C 1
ATOM 731 O O . HIS A 1 93 ? -11.889 4.813 2.033 1.00 95.31 93 HIS A O 1
ATOM 737 N N . ALA A 1 94 ? -11.214 3.426 3.658 1.00 95.81 94 ALA A N 1
ATOM 738 C CA . ALA A 1 94 ? -10.449 2.552 2.771 1.00 95.81 94 ALA A CA 1
ATOM 739 C C . ALA A 1 94 ? -11.304 1.977 1.625 1.00 95.81 94 ALA A C 1
ATOM 741 O O . ALA A 1 94 ? -10.844 1.913 0.492 1.00 95.81 94 ALA A O 1
ATOM 742 N N . LEU A 1 95 ? -12.554 1.588 1.895 1.00 96.50 95 LEU A N 1
ATOM 743 C CA . LEU A 1 95 ? -13.469 1.103 0.856 1.00 96.50 95 LEU A CA 1
ATOM 744 C C . LEU A 1 95 ? -13.935 2.208 -0.105 1.00 96.50 95 LEU A C 1
ATOM 746 O O . LEU A 1 95 ? -14.110 1.932 -1.283 1.00 96.50 95 LEU A O 1
ATOM 750 N N . GLU A 1 96 ? -14.148 3.434 0.377 1.00 96.12 96 GLU A N 1
ATOM 751 C CA . GLU A 1 96 ? -14.535 4.573 -0.473 1.00 96.12 96 GLU A CA 1
ATOM 752 C C . GLU A 1 96 ? -13.380 5.054 -1.363 1.00 96.12 96 GLU A C 1
ATOM 754 O O . GLU A 1 96 ? -13.607 5.505 -2.480 1.00 96.12 96 GLU A O 1
ATOM 759 N N . GLU A 1 97 ? -12.144 4.932 -0.881 1.00 93.44 97 GLU A N 1
ATOM 760 C CA . GLU A 1 97 ? -10.923 5.287 -1.611 1.00 93.44 97 GLU A CA 1
ATOM 761 C C . GLU A 1 97 ? -10.426 4.168 -2.550 1.00 93.44 97 GLU A C 1
ATOM 763 O O . GLU A 1 97 ? -9.314 4.266 -3.069 1.00 93.44 97 GLU A O 1
ATOM 768 N N . ASP A 1 98 ? -11.207 3.097 -2.748 1.00 94.88 98 ASP A N 1
ATOM 769 C CA . ASP A 1 98 ? -10.821 1.906 -3.522 1.00 94.88 98 ASP A CA 1
ATOM 770 C C . ASP A 1 98 ? -9.453 1.333 -3.093 1.00 94.88 98 ASP A C 1
ATOM 772 O O . ASP A 1 98 ? -8.614 0.934 -3.910 1.00 94.88 98 ASP A O 1
ATOM 776 N N . ALA A 1 99 ? -9.203 1.301 -1.779 1.00 96.06 99 ALA A N 1
ATOM 777 C CA . ALA A 1 99 ? -7.935 0.840 -1.235 1.00 96.06 99 ALA A CA 1
ATOM 778 C C . ALA A 1 99 ? -7.643 -0.620 -1.635 1.00 96.06 99 ALA A C 1
ATOM 780 O O . ALA A 1 99 ? -8.557 -1.450 -1.712 1.00 96.06 99 ALA A O 1
ATOM 781 N N . PRO A 1 100 ? -6.360 -0.986 -1.825 1.00 96.56 100 PRO A N 1
ATOM 782 C CA . PRO A 1 100 ? -5.995 -2.356 -2.152 1.00 96.56 100 PRO A CA 1
ATOM 783 C C . PRO A 1 100 ? -6.494 -3.359 -1.109 1.00 96.56 100 PRO A C 1
ATOM 785 O O . PRO A 1 100 ? -6.541 -3.076 0.091 1.00 96.56 100 PRO A O 1
ATOM 788 N N . LEU A 1 101 ? -6.765 -4.589 -1.547 1.00 97.25 101 LEU A N 1
ATOM 789 C CA . LEU A 1 101 ? -7.180 -5.678 -0.662 1.00 97.25 101 LEU A CA 1
ATOM 790 C C . LEU A 1 101 ? -6.195 -5.897 0.500 1.00 97.25 101 LEU A C 1
ATOM 792 O O . LEU A 1 101 ? -6.614 -6.249 1.598 1.00 97.25 101 LEU A O 1
ATOM 796 N N . GLY A 1 102 ? -4.898 -5.673 0.281 1.00 96.69 102 GLY A N 1
ATOM 797 C CA . GLY A 1 102 ? -3.880 -5.715 1.327 1.00 96.69 102 GLY A CA 1
ATOM 798 C C . GLY A 1 102 ? -4.145 -4.720 2.463 1.00 96.69 102 GLY A C 1
ATOM 799 O O . GLY A 1 102 ? -4.078 -5.098 3.629 1.00 96.69 102 GLY A O 1
ATOM 800 N N . ALA A 1 103 ? -4.536 -3.486 2.141 1.00 96.81 103 ALA A N 1
ATOM 801 C CA . ALA A 1 103 ? -4.880 -2.470 3.134 1.00 96.81 103 ALA A CA 1
ATOM 802 C C . ALA A 1 103 ? -6.155 -2.845 3.895 1.00 96.81 103 ALA A C 1
ATOM 804 O O . ALA A 1 103 ? -6.193 -2.768 5.122 1.00 96.81 103 ALA A O 1
ATOM 805 N N . ILE A 1 104 ? -7.171 -3.330 3.174 1.00 97.19 104 ILE A N 1
ATOM 806 C CA . ILE A 1 104 ? -8.413 -3.829 3.774 1.00 97.19 104 ILE A CA 1
ATOM 807 C C . ILE A 1 104 ? -8.107 -4.955 4.768 1.00 97.19 104 ILE A C 1
ATOM 809 O O . ILE A 1 104 ? -8.600 -4.917 5.892 1.00 97.19 104 ILE A O 1
ATOM 813 N N . LYS A 1 105 ? -7.256 -5.921 4.390 1.00 96.06 105 LYS A N 1
ATOM 814 C CA . LYS A 1 105 ? -6.827 -7.025 5.265 1.00 96.06 105 LYS A CA 1
ATOM 815 C C . LYS A 1 105 ? -6.165 -6.524 6.547 1.00 96.06 105 LYS A C 1
ATOM 817 O O . LYS A 1 105 ? -6.510 -7.020 7.612 1.00 96.06 105 LYS A O 1
ATOM 822 N N . LEU A 1 106 ? -5.268 -5.539 6.458 1.00 95.06 106 LEU A N 1
ATOM 823 C CA . LEU A 1 106 ? -4.610 -4.972 7.641 1.00 95.06 106 LEU A CA 1
ATOM 824 C C . LEU A 1 106 ? -5.611 -4.324 8.604 1.00 95.06 106 LEU A C 1
ATOM 826 O O . LEU A 1 106 ? -5.454 -4.439 9.811 1.00 95.06 106 LEU A O 1
ATOM 830 N N . LEU A 1 107 ? -6.641 -3.650 8.089 1.00 95.12 107 LEU A N 1
ATOM 831 C CA . LEU A 1 107 ? -7.609 -2.930 8.923 1.00 95.12 107 LEU A CA 1
ATOM 832 C C . LEU A 1 107 ? -8.634 -3.835 9.624 1.00 95.12 107 LEU A C 1
ATOM 834 O O . LEU A 1 107 ? -9.289 -3.373 10.559 1.00 95.12 107 LEU A O 1
ATOM 838 N N . VAL A 1 1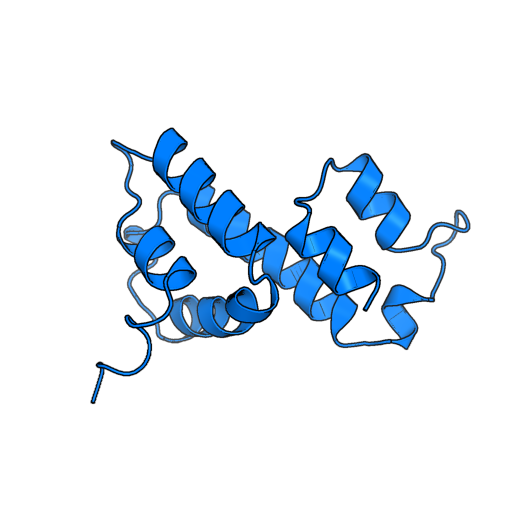08 ? -8.813 -5.079 9.165 1.00 91.81 108 VAL A N 1
ATOM 839 C CA . VAL A 1 108 ? -9.796 -6.029 9.728 1.00 91.81 108 VAL A CA 1
ATOM 840 C C . VAL A 1 108 ? -9.183 -7.150 10.569 1.00 91.81 108 VAL A C 1
ATOM 842 O O . VAL A 1 108 ? -9.943 -7.888 11.198 1.00 91.81 108 VAL A O 1
ATOM 845 N N . GLN A 1 109 ? -7.854 -7.306 10.548 1.00 78.12 109 GLN A N 1
ATOM 846 C CA . GLN A 1 109 ? -7.116 -8.233 11.418 1.00 78.12 109 GLN A CA 1
ATOM 847 C C . GLN A 1 109 ? -7.189 -7.793 12.888 1.00 78.12 109 GLN A C 1
ATOM 849 O O . GLN A 1 109 ? -7.315 -8.695 13.748 1.00 78.12 109 GLN A O 1
#

Organism: NCBI:txid267567